Protein AF-A0A2G1QJW7-F1 (afdb_monomer)

Radius of gyration: 20.05 Å; Cα contacts (8 Å, |Δi|>4): 21; chains: 1; bounding box: 37×40×51 Å

InterPro domains:
  IPR001624 Flagellar hook-basal body complex protein FliE [MF_00724] (6-103)
  IPR001624 Flagellar hook-basal body complex protein FliE [PF02049] (23-103)
  IPR001624 Flagellar hook-basal body complex protein FliE [PTHR34653] (17-103)

Nearest PDB structures (foldseek):
  4tko-assembly1_B  TM=8.009E-01  e=2.093E+00  Aquifex aeolicus VF5
  3uul-assembly1_A  TM=5.518E-01  e=6.414E+00  Rattus norvegicus
  5c22-assembly4_D  TM=5.185E-01  e=9.762E+00  Escherichia coli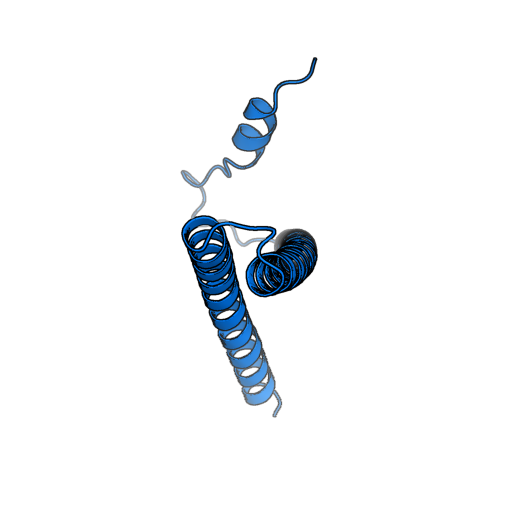

pLDDT: mean 75.82, std 14.87, range [43.09, 93.94]

Secondary structure (DSSP, 8-state):
---TTHHHHTT----SS-TT----HHHHHHHHHHHHHHHHHHHHHHHHHHHHHHHHHHHHHTTSS-HHHHHHHHHHHHHHHHHHHHHHHHHHHHHHHHHHH--

Sequence (103 aa):
MADPVSAISALALPVTGEIGKTLSSADAEKAAATFGAALKSAGENFAGTMAEGDRMALRGIIGNAGPREVVDAVMTAEQTLQAAVAIRDKIVSAYLEISRMSI

Structure (mmCIF, N/CA/C/O backbone):
data_AF-A0A2G1QJW7-F1
#
_entry.id   AF-A0A2G1QJW7-F1
#
loop_
_atom_site.group_PDB
_atom_site.id
_atom_site.type_symbol
_atom_site.label_atom_id
_atom_site.label_alt_id
_atom_site.label_comp_id
_atom_site.label_asym_id
_atom_site.label_entity_id
_atom_site.label_seq_id
_atom_site.pdbx_PDB_ins_code
_atom_site.Cartn_x
_atom_site.Cartn_y
_atom_site.Cartn_z
_atom_site.occupancy
_atom_site.B_iso_or_equiv
_atom_site.auth_seq_id
_atom_site.auth_comp_id
_atom_site.auth_asym_id
_atom_site.auth_atom_id
_atom_site.pdbx_PDB_model_num
ATOM 1 N N . MET A 1 1 ? -3.851 31.055 -11.904 1.00 48.59 1 MET A N 1
ATOM 2 C CA . MET A 1 1 ? -2.840 30.024 -11.600 1.00 48.59 1 MET A CA 1
ATOM 3 C C . MET A 1 1 ? -2.831 29.902 -10.084 1.00 48.59 1 MET A C 1
ATOM 5 O O . MET A 1 1 ? -2.482 30.882 -9.450 1.00 48.59 1 MET A O 1
ATOM 9 N N . ALA A 1 2 ? -3.406 28.845 -9.508 1.00 49.62 2 ALA A N 1
ATOM 10 C CA . ALA A 1 2 ? -3.509 28.682 -8.054 1.00 49.62 2 ALA A CA 1
ATOM 11 C C . ALA A 1 2 ? -2.382 27.754 -7.590 1.00 49.62 2 ALA A C 1
ATOM 13 O O . ALA A 1 2 ? -2.264 26.639 -8.098 1.00 49.62 2 ALA A O 1
ATOM 14 N N . ASP A 1 3 ? -1.534 28.247 -6.692 1.00 53.88 3 ASP A N 1
ATOM 15 C CA . ASP A 1 3 ? -0.297 27.589 -6.285 1.00 53.88 3 ASP A CA 1
ATOM 16 C C . ASP A 1 3 ? -0.540 26.412 -5.313 1.00 53.88 3 ASP A C 1
ATOM 18 O O . ASP A 1 3 ? -1.283 26.556 -4.337 1.00 53.88 3 ASP A O 1
ATOM 22 N N . PRO A 1 4 ? 0.129 25.257 -5.503 1.00 55.72 4 PRO A N 1
ATOM 23 C CA . PRO A 1 4 ? -0.034 24.060 -4.665 1.00 55.72 4 PRO A CA 1
ATOM 24 C C . PRO A 1 4 ? 0.530 24.201 -3.237 1.00 55.72 4 PRO A C 1
ATOM 26 O O . PRO A 1 4 ? 0.322 23.326 -2.398 1.00 55.72 4 PRO A O 1
ATOM 29 N N . VAL A 1 5 ? 1.216 25.305 -2.924 1.00 58.56 5 VAL A N 1
ATOM 30 C CA . VAL A 1 5 ? 1.837 25.546 -1.609 1.00 58.56 5 VAL A CA 1
ATOM 31 C C . VAL A 1 5 ? 0.813 26.018 -0.566 1.00 58.56 5 VAL A C 1
ATOM 33 O O . VAL A 1 5 ? 0.942 25.703 0.617 1.00 58.56 5 VAL A O 1
ATOM 36 N N . SER A 1 6 ? -0.270 26.685 -0.982 1.00 55.62 6 SER A N 1
ATOM 37 C CA . SER A 1 6 ? -1.336 27.115 -0.061 1.00 55.62 6 SER A CA 1
ATOM 38 C C . SER A 1 6 ? -2.158 25.947 0.503 1.00 55.62 6 SER A C 1
ATOM 40 O O . SER A 1 6 ? -2.713 26.070 1.593 1.00 55.62 6 SER A O 1
ATOM 42 N N . ALA A 1 7 ? -2.191 24.799 -0.185 1.00 52.03 7 ALA A N 1
ATOM 43 C CA . ALA A 1 7 ? -2.884 23.597 0.283 1.00 52.03 7 ALA A CA 1
ATOM 44 C C . ALA A 1 7 ? -2.162 22.912 1.459 1.00 52.03 7 ALA A C 1
ATOM 46 O O . ALA A 1 7 ? -2.807 22.306 2.311 1.00 52.03 7 ALA A O 1
ATOM 47 N N . ILE A 1 8 ? -0.836 23.057 1.548 1.00 58.22 8 ILE A N 1
ATOM 48 C CA . ILE A 1 8 ? -0.027 22.473 2.629 1.00 58.22 8 ILE A CA 1
ATOM 49 C C . ILE A 1 8 ? -0.168 23.296 3.918 1.00 58.22 8 ILE A C 1
ATOM 51 O O . ILE A 1 8 ? -0.210 22.731 5.008 1.00 58.22 8 ILE A O 1
ATOM 55 N N . SER A 1 9 ? -0.358 24.616 3.806 1.00 51.25 9 SER A N 1
ATOM 56 C CA . SER A 1 9 ? -0.639 25.484 4.962 1.00 51.25 9 SER A CA 1
ATOM 57 C C . SER A 1 9 ? -1.978 25.166 5.641 1.00 51.25 9 SER A C 1
ATOM 59 O O . SER A 1 9 ? -2.121 25.371 6.842 1.00 51.25 9 SER A O 1
ATOM 61 N N . ALA A 1 10 ? -2.950 24.610 4.907 1.00 54.47 10 ALA A N 1
ATOM 62 C CA . ALA A 1 10 ? -4.220 24.156 5.479 1.00 54.47 10 ALA A CA 1
ATOM 63 C C . ALA A 1 10 ? -4.093 22.845 6.284 1.00 54.47 10 ALA A C 1
ATOM 65 O O . ALA A 1 10 ? -5.004 22.499 7.034 1.00 54.47 10 ALA A O 1
ATOM 66 N N . LEU A 1 11 ? -2.966 22.133 6.153 1.00 54.19 11 LEU A N 1
ATOM 67 C CA . LEU A 1 11 ? -2.654 20.922 6.917 1.00 54.19 11 LEU A CA 1
ATOM 68 C C . LEU A 1 11 ? -1.877 21.215 8.213 1.00 54.19 11 LEU A C 1
ATOM 70 O O . LEU A 1 11 ? -1.652 20.306 9.013 1.00 54.19 11 LEU A O 1
ATOM 74 N N . ALA A 1 12 ? -1.495 22.474 8.452 1.00 48.56 12 ALA A N 1
ATOM 75 C CA . ALA A 1 12 ? -0.965 22.921 9.733 1.00 48.56 12 ALA A CA 1
ATOM 76 C C . ALA A 1 12 ? -2.115 23.040 10.745 1.00 48.56 12 ALA A C 1
ATOM 78 O O . ALA A 1 12 ? -2.631 24.120 11.033 1.00 48.56 12 ALA A O 1
ATOM 79 N N . LEU A 1 13 ? -2.539 21.895 11.279 1.00 53.31 13 LEU A N 1
ATOM 80 C CA . LEU A 1 13 ? -3.299 21.836 12.522 1.00 53.31 13 LEU A CA 1
ATOM 81 C C . LEU A 1 13 ? -2.549 22.660 13.591 1.00 53.31 13 LEU A C 1
ATOM 83 O O . LEU A 1 13 ? -1.338 22.473 13.746 1.00 53.31 13 LEU A O 1
ATOM 87 N N . PRO A 1 14 ? -3.222 23.544 14.349 1.00 50.62 14 PRO A N 1
ATOM 88 C CA . PRO A 1 14 ? -2.614 24.231 15.481 1.00 50.62 14 PRO A CA 1
ATOM 89 C C . PRO A 1 14 ? -2.357 23.214 16.603 1.00 50.62 14 PRO A C 1
ATOM 91 O O . PRO A 1 14 ? -3.157 23.055 17.518 1.00 50.62 14 PRO A O 1
ATOM 94 N N . VAL A 1 15 ? -1.235 22.495 16.527 1.00 54.88 15 VAL A N 1
ATOM 95 C CA . VAL A 1 15 ? -0.810 21.518 17.548 1.00 54.88 15 VAL A CA 1
ATOM 96 C C . VAL A 1 15 ? -0.006 22.162 18.686 1.00 54.88 15 VAL A C 1
ATOM 98 O O . VAL A 1 15 ? 0.630 21.479 19.481 1.00 54.88 15 VAL A O 1
ATOM 101 N N . THR A 1 16 ? -0.072 23.486 18.816 1.00 51.34 16 THR A N 1
ATOM 102 C CA . THR A 1 16 ? 0.515 24.216 19.942 1.00 51.34 16 THR A CA 1
ATOM 103 C C . THR A 1 16 ? -0.594 24.990 20.646 1.00 51.34 16 THR A C 1
ATOM 105 O O . THR A 1 16 ? -0.787 26.174 20.383 1.00 51.34 16 THR A O 1
ATOM 108 N N . GLY A 1 17 ? -1.366 24.320 21.512 1.00 43.97 17 GLY A N 1
ATOM 109 C CA . GLY A 1 17 ? -2.264 25.047 22.418 1.00 43.97 17 GLY A CA 1
ATOM 110 C C . GLY A 1 17 ? -3.298 24.263 23.228 1.00 43.97 17 GLY A C 1
ATOM 111 O O . GLY A 1 17 ? -3.563 24.664 24.353 1.00 43.97 17 GLY A O 1
ATOM 112 N N . GLU A 1 18 ? -3.878 23.164 22.737 1.00 43.09 18 GLU A N 1
ATOM 113 C CA . GLU A 1 18 ? -5.109 22.612 23.352 1.00 43.09 18 GLU A CA 1
ATOM 114 C C . GLU A 1 18 ? -5.031 21.112 23.689 1.00 43.09 18 GLU A C 1
ATOM 116 O O . GLU A 1 18 ? -5.894 20.323 23.318 1.00 43.09 18 GLU A O 1
ATOM 121 N N . ILE A 1 19 ? -4.031 20.701 24.472 1.00 46.47 19 ILE A N 1
ATOM 122 C CA . ILE A 1 19 ? -3.934 19.338 25.051 1.00 46.47 19 ILE A CA 1
ATOM 123 C C . ILE A 1 19 ? -5.018 19.018 26.112 1.00 46.47 19 ILE A C 1
ATOM 125 O O . ILE A 1 19 ? -4.922 18.012 26.808 1.00 46.47 19 ILE A O 1
ATOM 129 N N . GLY A 1 20 ? -6.065 19.841 26.239 1.00 48.41 20 GLY A N 1
ATOM 130 C CA . GLY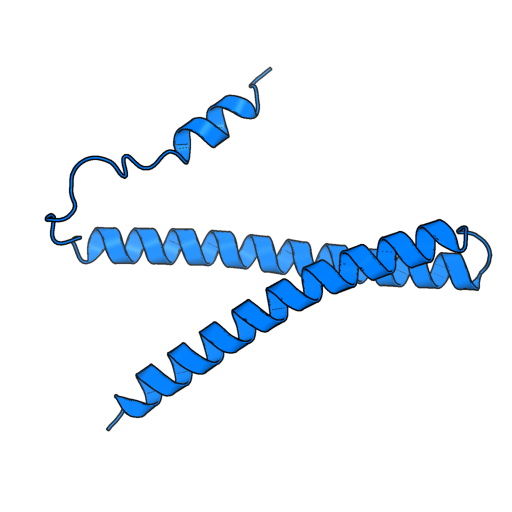 A 1 20 ? -7.119 19.692 27.252 1.00 48.41 20 GLY A CA 1
ATOM 131 C C . GLY A 1 20 ? -8.558 19.770 26.740 1.00 48.41 20 GLY A C 1
ATOM 132 O O . GLY A 1 20 ? -9.478 19.705 27.552 1.00 48.41 20 GLY A O 1
ATOM 133 N N . LYS A 1 21 ? -8.796 19.908 25.429 1.00 44.41 21 LYS A N 1
ATOM 134 C CA . LYS A 1 21 ? -10.164 19.973 24.905 1.00 44.41 21 LYS A CA 1
ATOM 135 C C . LYS A 1 21 ? -10.655 18.571 24.577 1.00 44.41 21 LYS A C 1
ATOM 137 O O . LYS A 1 21 ? -10.130 17.916 23.680 1.00 44.41 21 LYS A O 1
ATOM 142 N N . THR A 1 22 ? -11.659 18.107 25.316 1.00 55.00 22 THR A N 1
ATOM 143 C CA . THR A 1 22 ? -12.423 16.914 24.957 1.00 55.00 22 THR A CA 1
ATOM 144 C C . THR A 1 22 ? -12.965 17.108 23.543 1.00 55.00 22 THR A C 1
ATOM 146 O O . THR A 1 22 ? -13.839 17.940 23.302 1.00 55.00 22 THR A O 1
ATOM 149 N N . LEU A 1 23 ? -12.380 16.385 22.586 1.00 58.72 23 LEU A N 1
ATOM 150 C CA . LEU A 1 23 ? -12.871 16.338 21.215 1.00 58.72 23 LEU A CA 1
ATOM 151 C C . LEU A 1 23 ? -14.321 15.857 21.273 1.00 58.72 23 LEU A C 1
ATOM 153 O O . LEU A 1 23 ? -14.612 14.812 21.859 1.00 58.72 23 LEU A O 1
ATOM 157 N N . SER A 1 24 ? -15.235 16.646 20.712 1.00 72.81 24 SER A N 1
ATOM 158 C CA . SER A 1 24 ? -16.627 16.232 20.591 1.00 72.81 24 SER A CA 1
ATOM 159 C C . SER A 1 24 ? -16.694 14.983 19.713 1.00 72.81 24 SER A C 1
ATOM 161 O O . SER A 1 24 ? -15.899 14.828 18.783 1.00 72.81 24 SER A O 1
ATOM 163 N N . SER A 1 25 ? -17.670 14.105 19.947 1.00 69.12 25 SER A N 1
ATOM 164 C CA . SER A 1 25 ? -17.923 12.948 19.077 1.00 69.12 25 SER A CA 1
ATOM 165 C C . SER A 1 25 ? -18.078 13.355 17.601 1.00 69.12 25 SER A C 1
ATOM 167 O O . SER A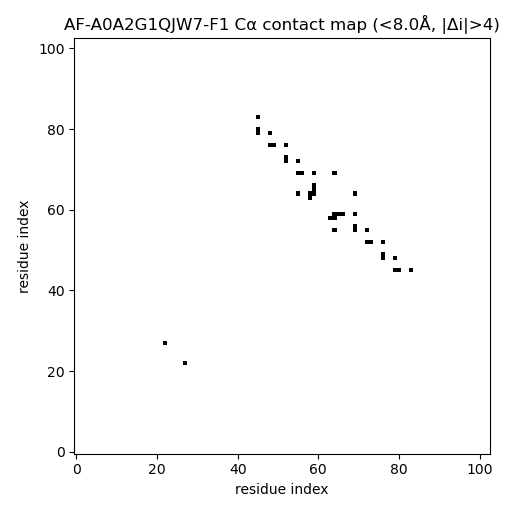 1 25 ? -17.696 12.600 16.713 1.00 69.12 25 SER A O 1
ATOM 169 N N . ALA A 1 26 ? -18.534 14.585 17.336 1.00 70.75 26 ALA A N 1
ATOM 170 C CA . ALA A 1 26 ? -18.613 15.160 15.994 1.00 70.75 26 ALA A CA 1
ATOM 171 C C . ALA A 1 26 ? -17.236 15.454 15.355 1.00 70.75 26 ALA A C 1
ATOM 173 O O . ALA A 1 26 ? -17.064 15.272 14.150 1.00 70.75 26 ALA A O 1
ATOM 174 N N . ASP A 1 27 ? -16.240 15.875 16.141 1.00 74.50 27 ASP A N 1
ATOM 175 C CA . ASP A 1 27 ? -14.871 16.103 15.655 1.00 74.50 27 ASP A CA 1
ATOM 176 C C . ASP A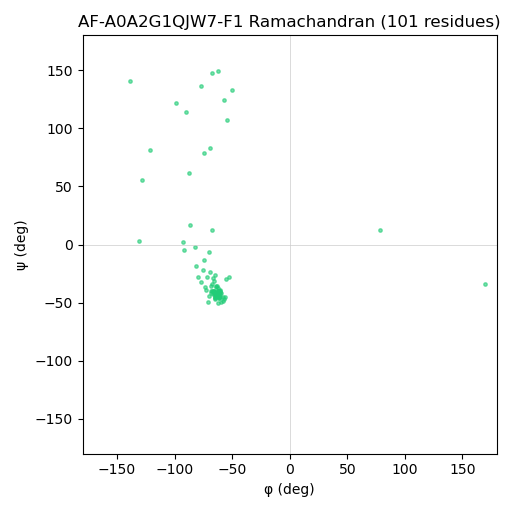 1 27 ? -14.150 14.777 15.390 1.00 74.50 27 ASP A C 1
ATOM 178 O O . ASP A 1 27 ? -13.425 14.651 14.401 1.00 74.50 27 ASP A O 1
ATOM 182 N N . ALA A 1 28 ? -14.401 13.766 16.229 1.00 73.62 28 ALA A N 1
ATOM 183 C CA . ALA A 1 28 ? -13.900 12.410 16.022 1.00 73.62 28 ALA A CA 1
ATOM 184 C C . ALA A 1 28 ? -14.475 11.780 14.741 1.00 73.62 28 ALA A C 1
ATOM 186 O O . ALA A 1 28 ? -13.732 11.189 13.958 1.00 73.62 28 ALA A O 1
ATOM 187 N N . GLU A 1 29 ? -15.769 11.966 14.475 1.00 74.94 29 GLU A N 1
ATOM 188 C CA . GLU A 1 29 ? -16.416 11.466 13.258 1.00 74.94 29 GLU A CA 1
ATOM 189 C C . GLU A 1 29 ? -15.911 12.178 11.994 1.00 74.94 29 GLU A C 1
ATOM 191 O O . GLU A 1 29 ? -15.617 11.538 10.981 1.00 74.9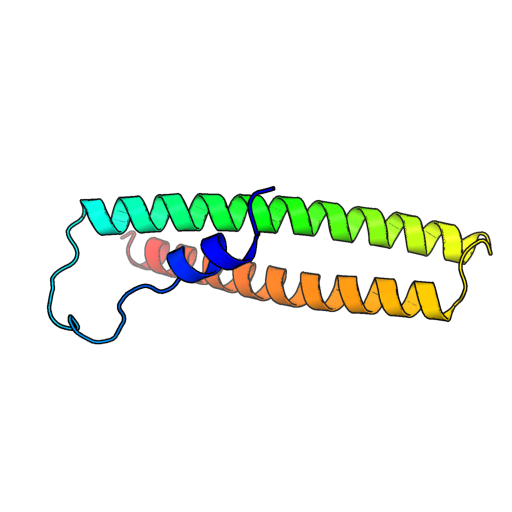4 29 GLU A O 1
ATOM 196 N N . LYS A 1 30 ? -15.693 13.497 12.060 1.00 78.81 30 LYS A N 1
ATOM 197 C CA . LYS A 1 30 ? -15.090 14.262 10.958 1.00 78.81 30 LYS A CA 1
ATOM 198 C C . LYS A 1 30 ? -13.636 13.853 10.694 1.00 78.81 30 LYS A C 1
ATOM 200 O O . LYS A 1 30 ? -13.223 13.758 9.532 1.00 78.81 30 LYS A O 1
ATOM 205 N N . ALA A 1 31 ? -12.860 13.597 11.746 1.00 78.19 31 ALA A N 1
ATOM 206 C CA . ALA A 1 31 ? -11.497 13.087 11.629 1.00 78.19 31 ALA A CA 1
ATOM 207 C C . ALA A 1 31 ? -11.479 11.676 11.017 1.00 78.19 31 ALA A C 1
ATOM 209 O O . ALA A 1 31 ? -10.686 11.422 10.111 1.00 78.19 31 ALA A O 1
ATOM 210 N N . ALA A 1 32 ? -12.396 10.796 11.429 1.00 81.06 32 ALA A N 1
ATOM 211 C CA . ALA A 1 32 ? -12.548 9.457 10.864 1.00 81.06 32 ALA A CA 1
ATOM 212 C C . ALA A 1 32 ? -12.944 9.494 9.378 1.00 81.06 32 ALA A C 1
ATOM 214 O O . ALA A 1 32 ? -12.353 8.781 8.567 1.00 81.06 32 ALA A O 1
ATOM 215 N N . ALA A 1 33 ? -13.876 10.370 8.991 1.00 82.75 33 ALA A N 1
ATOM 216 C CA . ALA A 1 33 ? -14.268 10.556 7.594 1.00 82.75 33 ALA A CA 1
ATOM 217 C C . ALA A 1 33 ? -13.103 11.069 6.728 1.00 82.75 33 ALA A C 1
ATOM 219 O O . ALA A 1 33 ? -12.869 10.571 5.625 1.00 82.75 33 ALA A O 1
ATOM 220 N N . THR A 1 34 ? -12.331 12.027 7.249 1.00 88.69 34 THR A N 1
ATOM 221 C CA . THR A 1 34 ? -11.150 12.574 6.560 1.00 88.69 34 THR A CA 1
ATOM 222 C C . THR A 1 34 ? -10.048 11.521 6.424 1.00 88.69 34 THR A C 1
ATOM 224 O O . THR A 1 34 ? -9.463 11.374 5.351 1.00 88.69 34 THR A O 1
ATOM 227 N N . PHE A 1 35 ? -9.802 10.738 7.478 1.00 85.31 35 PHE A N 1
ATOM 228 C CA . PHE A 1 35 ? -8.867 9.616 7.442 1.00 85.31 35 PHE A CA 1
ATOM 229 C C . PHE A 1 35 ? -9.301 8.545 6.432 1.00 85.31 35 PHE A C 1
ATOM 231 O O . PHE A 1 35 ? -8.483 8.091 5.638 1.00 85.31 35 PHE A O 1
ATOM 238 N N . GLY A 1 36 ? -10.589 8.188 6.399 1.00 88.88 36 GLY A N 1
ATOM 239 C CA . GLY A 1 36 ? -11.137 7.242 5.425 1.00 88.88 36 GLY A CA 1
ATOM 240 C C . GLY A 1 36 ? -10.966 7.713 3.978 1.00 88.88 36 GLY A C 1
ATOM 241 O O . GLY A 1 36 ? -10.582 6.925 3.114 1.00 88.88 36 GLY A O 1
ATOM 242 N N . ALA A 1 37 ? -11.173 9.006 3.711 1.00 88.62 37 ALA A N 1
ATOM 243 C CA . ALA A 1 37 ? -10.926 9.595 2.396 1.00 88.62 37 ALA A CA 1
ATOM 244 C C . ALA A 1 37 ? -9.437 9.553 2.005 1.00 88.62 37 ALA A C 1
ATOM 246 O O . ALA A 1 37 ? -9.106 9.173 0.880 1.00 88.62 37 ALA A O 1
ATOM 247 N N . ALA A 1 38 ? -8.535 9.880 2.937 1.00 86.88 38 ALA A N 1
ATOM 248 C CA . ALA A 1 38 ? -7.092 9.793 2.713 1.00 86.88 38 ALA A CA 1
ATOM 249 C C . ALA A 1 38 ? -6.635 8.345 2.465 1.00 86.88 38 ALA A C 1
ATOM 251 O O . ALA A 1 38 ? -5.850 8.092 1.552 1.00 86.88 38 ALA A O 1
ATOM 252 N N . LEU A 1 39 ? -7.171 7.382 3.223 1.00 87.50 39 LEU A N 1
ATOM 253 C CA . LEU A 1 39 ? -6.876 5.960 3.059 1.00 87.50 39 LEU A CA 1
ATOM 254 C C . LEU A 1 39 ? -7.378 5.423 1.714 1.00 87.50 39 LEU A C 1
ATOM 256 O O . LEU A 1 39 ? -6.672 4.661 1.058 1.00 87.50 39 LEU A O 1
ATOM 260 N N . LYS A 1 40 ? -8.565 5.854 1.269 1.00 89.44 40 LYS A N 1
ATOM 261 C CA . LYS A 1 40 ? -9.086 5.521 -0.062 1.00 89.44 40 LYS A CA 1
ATOM 262 C C . LYS A 1 40 ? -8.146 6.017 -1.161 1.00 89.44 40 LYS A C 1
ATOM 264 O O . LYS A 1 40 ? -7.769 5.233 -2.027 1.00 89.44 40 LYS A O 1
ATOM 269 N N . SER A 1 41 ? -7.728 7.281 -1.092 1.00 88.75 41 SER A N 1
ATOM 270 C CA . SER A 1 41 ? -6.786 7.847 -2.064 1.00 88.75 41 SER A CA 1
ATOM 271 C C . SER A 1 41 ? -5.441 7.111 -2.051 1.00 88.75 41 SER A C 1
ATOM 273 O O . SER A 1 41 ? -4.900 6.789 -3.106 1.00 88.75 41 SER A O 1
ATOM 275 N N . ALA A 1 42 ? -4.922 6.767 -0.868 1.00 86.25 42 ALA A N 1
ATOM 276 C CA . ALA A 1 42 ? -3.703 5.973 -0.741 1.00 86.25 42 ALA A CA 1
ATOM 277 C C . ALA A 1 42 ? -3.846 4.572 -1.367 1.00 86.25 42 ALA A C 1
ATOM 279 O O . ALA A 1 42 ? -2.923 4.107 -2.033 1.00 86.25 42 ALA A O 1
ATOM 280 N N . GLY A 1 43 ? -5.001 3.919 -1.202 1.00 88.81 43 GLY A N 1
ATOM 281 C CA . GLY A 1 43 ? -5.298 2.629 -1.828 1.00 88.81 43 GLY A CA 1
ATOM 282 C C . GLY A 1 43 ? -5.380 2.700 -3.357 1.00 88.81 43 GLY A C 1
ATOM 283 O O . GLY A 1 43 ? -4.837 1.835 -4.042 1.00 88.81 43 GLY A O 1
ATOM 284 N N . GLU A 1 44 ? -5.999 3.750 -3.901 1.00 91.12 44 GLU A N 1
ATOM 285 C CA . GLU A 1 44 ? -6.037 4.010 -5.349 1.00 91.12 44 GLU A CA 1
ATOM 286 C C . GLU A 1 44 ? -4.624 4.231 -5.913 1.00 91.12 44 GLU A C 1
ATOM 288 O O . GLU A 1 44 ? -4.263 3.647 -6.937 1.00 91.12 44 GLU A O 1
ATOM 293 N N . ASN A 1 45 ? -3.788 4.994 -5.202 1.00 87.94 45 ASN A N 1
ATOM 294 C CA . ASN A 1 45 ? -2.392 5.217 -5.577 1.00 87.94 45 ASN A CA 1
ATOM 295 C C . ASN A 1 45 ? -1.567 3.923 -5.524 1.00 87.94 45 ASN A C 1
ATOM 297 O O . ASN A 1 45 ? -0.792 3.662 -6.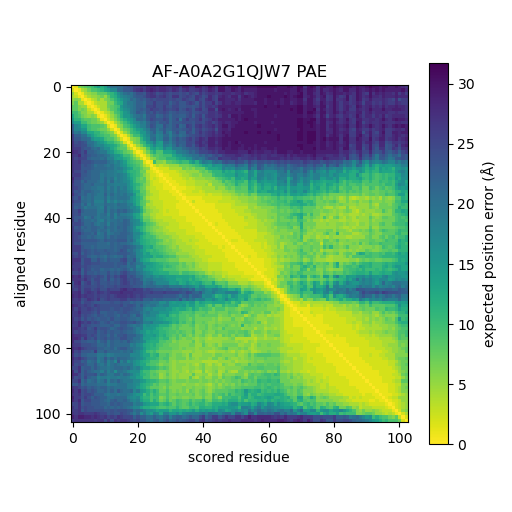438 1.00 87.94 45 ASN A O 1
ATOM 301 N N . PHE A 1 46 ? -1.760 3.089 -4.496 1.00 86.44 46 PHE A N 1
ATOM 302 C CA . PHE A 1 46 ? -1.104 1.782 -4.390 1.00 86.44 46 PHE A CA 1
ATOM 303 C C . PHE A 1 46 ? -1.418 0.895 -5.603 1.00 86.44 46 PHE A C 1
ATOM 305 O O . PHE A 1 46 ? -0.502 0.359 -6.227 1.00 86.44 46 PHE A O 1
ATOM 312 N N . ALA A 1 47 ? -2.699 0.786 -5.975 1.00 89.56 47 ALA A N 1
ATOM 313 C CA . ALA A 1 47 ? -3.119 0.010 -7.139 1.00 89.56 47 ALA A CA 1
ATOM 314 C C . ALA A 1 47 ? -2.503 0.549 -8.443 1.00 89.56 47 ALA A C 1
ATOM 316 O O . ALA A 1 47 ? -2.064 -0.233 -9.288 1.00 89.56 47 ALA A O 1
ATOM 317 N N . GLY A 1 48 ? -2.421 1.876 -8.586 1.00 89.25 48 GLY A N 1
ATOM 318 C CA . GLY A 1 48 ? -1.757 2.528 -9.714 1.00 89.25 48 GLY A CA 1
ATOM 319 C C . GLY A 1 48 ? -0.261 2.210 -9.795 1.00 89.25 48 GLY A C 1
ATOM 320 O O . GLY A 1 48 ? 0.212 1.775 -10.844 1.00 89.25 48 GLY A O 1
ATOM 321 N N . THR A 1 49 ? 0.475 2.368 -8.691 1.00 85.38 49 THR A N 1
ATOM 322 C CA . THR A 1 49 ? 1.922 2.091 -8.626 1.00 85.38 49 THR A CA 1
ATOM 323 C C . THR A 1 49 ? 2.233 0.624 -8.911 1.00 85.38 49 THR A C 1
ATOM 325 O O . THR A 1 49 ? 3.186 0.330 -9.628 1.00 85.38 49 THR A O 1
ATOM 328 N N . MET A 1 50 ? 1.418 -0.302 -8.400 1.00 84.88 50 MET A N 1
ATOM 329 C CA . MET A 1 50 ? 1.592 -1.734 -8.654 1.00 84.88 50 MET A CA 1
ATOM 330 C C . MET A 1 50 ? 1.376 -2.072 -10.134 1.00 84.88 50 MET A C 1
ATOM 332 O O . MET A 1 50 ? 2.214 -2.732 -10.744 1.00 84.88 50 MET A O 1
ATOM 336 N N . ALA A 1 51 ? 0.302 -1.550 -10.736 1.00 88.00 51 ALA A N 1
ATOM 337 C CA . ALA A 1 51 ? 0.022 -1.750 -12.155 1.00 88.00 51 ALA A CA 1
ATOM 338 C C . ALA A 1 51 ? 1.114 -1.152 -13.061 1.00 88.00 51 ALA A C 1
ATOM 340 O O . ALA A 1 51 ? 1.451 -1.741 -14.089 1.00 88.00 51 ALA A O 1
ATOM 341 N N . GLU A 1 52 ? 1.681 0.003 -12.702 1.00 86.81 52 GLU A N 1
ATOM 342 C CA . GLU A 1 52 ? 2.806 0.586 -13.441 1.00 86.81 52 GLU A CA 1
ATOM 343 C C . GLU A 1 52 ? 4.084 -0.248 -13.278 1.00 86.81 52 GLU A C 1
ATOM 345 O O . GLU A 1 52 ? 4.783 -0.495 -14.262 1.00 86.81 52 GLU A O 1
ATOM 350 N N . GLY A 1 53 ? 4.349 -0.761 -12.072 1.00 80.06 53 GLY A N 1
ATOM 351 C CA . GLY 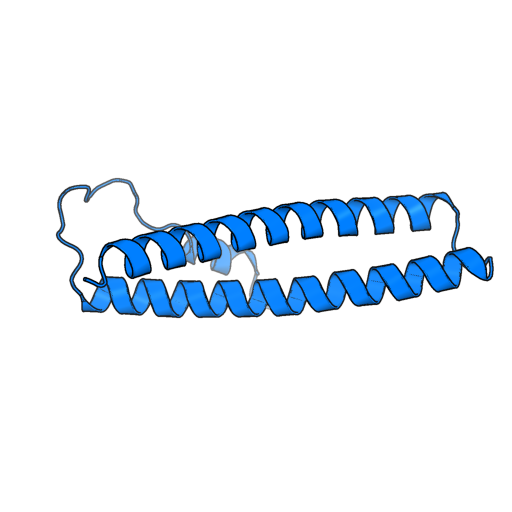A 1 53 ? 5.445 -1.693 -11.806 1.00 80.06 53 GLY A CA 1
ATOM 352 C C . GLY A 1 53 ? 5.369 -2.951 -12.676 1.00 80.06 53 GLY A C 1
ATOM 353 O O . GLY A 1 53 ? 6.350 -3.300 -13.333 1.00 80.06 53 GLY A O 1
ATOM 354 N N . ASP A 1 54 ? 4.190 -3.572 -12.778 1.00 83.62 54 ASP A N 1
ATOM 355 C CA . ASP A 1 54 ? 3.963 -4.746 -13.633 1.00 83.62 54 ASP A CA 1
ATOM 356 C C . ASP A 1 54 ? 4.192 -4.430 -15.118 1.00 83.62 54 ASP A C 1
ATOM 358 O O . ASP A 1 54 ? 4.842 -5.189 -15.844 1.00 83.62 54 ASP A O 1
ATOM 362 N N . ARG A 1 55 ? 3.706 -3.273 -15.588 1.00 85.75 55 ARG A N 1
ATOM 363 C CA . ARG A 1 55 ? 3.956 -2.810 -16.963 1.00 85.75 55 ARG A CA 1
ATOM 364 C C . ARG A 1 55 ? 5.441 -2.602 -17.212 1.00 85.75 55 ARG A C 1
ATOM 366 O O . ARG A 1 55 ? 5.922 -2.940 -18.295 1.00 85.75 55 ARG A O 1
ATOM 373 N N . MET A 1 56 ? 6.167 -2.059 -16.240 1.00 80.94 56 MET A N 1
ATOM 374 C CA . MET A 1 56 ? 7.594 -1.803 -16.382 1.00 80.94 56 MET A CA 1
ATOM 375 C C . MET A 1 56 ? 8.431 -3.072 -16.338 1.00 80.94 56 MET A C 1
ATOM 377 O O . MET A 1 56 ? 9.315 -3.231 -17.182 1.00 80.94 56 MET A O 1
ATOM 381 N N . ALA A 1 57 ? 8.082 -4.021 -15.473 1.00 75.56 57 ALA A N 1
ATOM 382 C CA . ALA A 1 57 ? 8.659 -5.358 -15.476 1.00 75.56 57 ALA A CA 1
ATOM 383 C C . ALA A 1 57 ? 8.451 -6.055 -16.833 1.00 75.56 57 ALA A C 1
ATOM 385 O O . ALA A 1 57 ? 9.403 -6.581 -17.411 1.00 75.56 57 ALA A O 1
ATOM 386 N N . LEU A 1 58 ? 7.241 -5.977 -17.405 1.00 82.25 58 LEU A N 1
ATOM 387 C CA . LEU A 1 58 ? 6.955 -6.509 -18.742 1.00 82.25 58 LEU A CA 1
ATOM 388 C C . LEU A 1 58 ? 7.803 -5.839 -19.832 1.00 82.25 58 LEU A C 1
ATOM 390 O O . LEU A 1 58 ? 8.370 -6.533 -20.676 1.00 82.25 58 LEU A O 1
ATOM 394 N N . ARG A 1 59 ? 7.943 -4.505 -19.820 1.00 77.75 59 ARG A N 1
ATOM 395 C CA . ARG A 1 59 ? 8.811 -3.803 -20.788 1.00 77.75 59 ARG A CA 1
ATOM 396 C C . ARG A 1 59 ? 10.284 -4.183 -20.619 1.00 77.75 59 ARG A C 1
ATOM 398 O O . ARG A 1 59 ? 10.972 -4.322 -21.629 1.00 77.75 59 ARG A O 1
ATOM 405 N N . GLY A 1 60 ? 10.743 -4.401 -19.388 1.00 74.88 60 GLY A N 1
ATOM 406 C CA . GLY A 1 60 ? 12.089 -4.888 -19.084 1.00 74.88 60 GLY A CA 1
ATOM 407 C C . GLY A 1 60 ? 12.367 -6.270 -19.673 1.00 74.88 60 GLY A C 1
ATOM 408 O O . GLY A 1 60 ? 13.391 -6.467 -20.320 1.00 74.88 60 GLY A O 1
ATOM 409 N N . ILE A 1 61 ? 11.420 -7.206 -19.538 1.00 72.94 61 ILE A N 1
ATOM 410 C CA . ILE A 1 61 ? 11.532 -8.566 -20.097 1.00 72.94 61 ILE A CA 1
ATOM 411 C C . ILE A 1 61 ? 11.596 -8.546 -21.635 1.00 72.94 61 ILE A C 1
ATOM 413 O O . ILE A 1 61 ? 12.321 -9.339 -22.230 1.00 72.94 61 ILE A O 1
ATOM 417 N N . ILE A 1 62 ? 10.877 -7.627 -22.290 1.00 78.88 62 ILE A N 1
ATOM 418 C CA . ILE A 1 62 ? 10.851 -7.490 -23.761 1.00 78.88 62 ILE A CA 1
ATOM 419 C C . ILE A 1 62 ? 12.067 -6.679 -24.280 1.00 78.88 62 ILE A C 1
ATOM 421 O O . ILE A 1 62 ? 12.236 -6.507 -25.484 1.00 78.88 62 ILE A O 1
ATOM 425 N N . GLY A 1 63 ? 12.939 -6.184 -23.391 1.00 69.50 63 GLY A N 1
ATOM 426 C CA . GLY A 1 63 ? 14.124 -5.394 -23.749 1.00 69.50 63 GLY A CA 1
ATOM 427 C C . GLY A 1 63 ? 13.836 -3.926 -24.091 1.00 69.50 63 GLY A C 1
ATOM 428 O O . GLY A 1 63 ? 14.709 -3.236 -24.606 1.00 69.50 63 GLY A O 1
ATOM 429 N N . ASN A 1 64 ? 12.625 -3.440 -23.797 1.00 65.94 64 ASN A N 1
ATOM 430 C CA . ASN A 1 64 ? 12.185 -2.058 -24.029 1.00 65.94 64 ASN A CA 1
ATOM 431 C C . ASN A 1 64 ? 12.399 -1.128 -22.815 1.00 65.94 64 ASN A C 1
ATOM 433 O O . ASN A 1 64 ? 12.007 0.034 -22.873 1.00 65.94 64 ASN A O 1
ATOM 437 N N . ALA A 1 65 ? 12.975 -1.625 -21.716 1.00 67.44 65 ALA A N 1
ATOM 438 C CA . ALA A 1 65 ? 13.358 -0.833 -20.546 1.00 67.44 65 ALA A CA 1
ATOM 439 C C . ALA A 1 65 ? 14.728 -1.291 -20.028 1.00 67.44 65 ALA A C 1
ATOM 441 O O . ALA A 1 65 ? 15.024 -2.490 -20.020 1.00 67.44 65 ALA A O 1
ATOM 442 N N . GLY A 1 66 ? 15.572 -0.348 -19.610 1.00 81.69 66 GLY A N 1
ATOM 443 C CA . GLY A 1 66 ? 16.900 -0.643 -19.092 1.00 81.69 66 GLY A CA 1
ATOM 444 C C . GLY A 1 66 ? 16.838 -1.393 -17.752 1.00 81.69 66 GLY A C 1
ATOM 445 O O . GLY A 1 66 ? 15.964 -1.113 -16.932 1.00 81.69 66 GLY A O 1
ATOM 446 N N . PRO A 1 67 ? 17.794 -2.295 -17.449 1.00 74.31 67 PRO A N 1
ATOM 447 C CA . PRO A 1 67 ? 17.821 -3.039 -16.184 1.00 74.31 67 PRO A CA 1
ATOM 448 C C . PRO A 1 67 ? 17.795 -2.149 -14.933 1.00 74.31 67 PRO A C 1
ATOM 450 O O . PRO A 1 67 ? 17.278 -2.555 -13.900 1.00 74.31 67 PRO A O 1
ATOM 453 N N . ARG A 1 68 ? 18.337 -0.926 -15.026 1.00 78.50 68 ARG A N 1
ATOM 454 C CA . ARG A 1 68 ? 18.308 0.069 -13.942 1.00 78.50 68 ARG A CA 1
ATOM 455 C C . ARG A 1 68 ? 16.902 0.617 -13.701 1.00 78.50 68 ARG A C 1
ATOM 457 O O . ARG A 1 68 ? 16.466 0.648 -12.563 1.00 78.50 68 ARG A O 1
ATOM 464 N N . GLU A 1 69 ? 16.177 0.946 -14.768 1.00 79.00 69 GLU A N 1
ATOM 465 C CA . GLU A 1 69 ? 14.804 1.465 -14.689 1.00 79.00 69 GLU A CA 1
ATOM 466 C C . GLU A 1 69 ? 13.844 0.423 -14.099 1.00 79.00 69 GLU A C 1
ATOM 468 O O . GLU A 1 69 ? 12.953 0.760 -13.324 1.00 79.00 69 GLU A O 1
ATOM 473 N N . VAL A 1 70 ? 14.058 -0.861 -14.413 1.00 76.25 70 VAL A N 1
ATOM 474 C CA . VAL A 1 70 ? 13.295 -1.964 -13.811 1.00 76.25 70 VAL A CA 1
ATOM 475 C C . VAL A 1 70 ? 13.571 -2.065 -12.310 1.00 76.25 70 VAL A C 1
ATOM 477 O O . VAL A 1 70 ? 12.633 -2.190 -11.529 1.00 76.25 70 VAL A O 1
ATOM 480 N N . VAL A 1 71 ? 14.838 -1.989 -11.890 1.00 84.38 71 VAL A N 1
ATOM 481 C CA . VAL A 1 71 ? 15.205 -2.047 -10.465 1.00 84.38 71 VAL A CA 1
ATOM 482 C C . VAL A 1 71 ? 14.651 -0.843 -9.699 1.00 84.38 71 VAL A C 1
ATOM 484 O O . VAL A 1 71 ? 14.107 -1.028 -8.614 1.00 84.38 71 VAL A O 1
ATOM 487 N N . ASP A 1 72 ? 14.709 0.361 -10.268 1.00 86.06 72 ASP A N 1
ATOM 488 C CA . ASP A 1 72 ? 14.156 1.572 -9.648 1.00 86.06 72 ASP A CA 1
ATOM 489 C C . ASP A 1 72 ? 12.628 1.475 -9.474 1.00 86.06 72 ASP A C 1
ATOM 491 O O . ASP A 1 72 ? 12.085 1.818 -8.416 1.00 86.06 72 ASP A O 1
ATOM 495 N N . ALA A 1 73 ? 11.928 0.944 -10.483 1.00 82.00 73 ALA A N 1
ATOM 496 C CA . ALA A 1 73 ? 10.491 0.689 -10.412 1.00 82.00 73 ALA A CA 1
ATOM 497 C C . ALA A 1 73 ? 10.144 -0.358 -9.338 1.00 82.00 73 ALA A C 1
ATOM 499 O O . ALA A 1 73 ? 9.205 -0.158 -8.564 1.00 82.00 73 ALA A O 1
ATOM 500 N N . VAL A 1 74 ? 10.922 -1.441 -9.239 1.00 82.00 74 VAL A N 1
ATOM 501 C CA . VAL A 1 74 ? 10.735 -2.479 -8.212 1.00 82.00 74 VAL A CA 1
ATOM 502 C C . VAL A 1 74 ? 10.980 -1.919 -6.810 1.00 82.00 74 VAL A C 1
ATOM 504 O O . VAL A 1 74 ? 10.144 -2.111 -5.933 1.00 82.00 74 VAL A O 1
ATOM 507 N N . MET A 1 75 ? 12.053 -1.153 -6.600 1.00 89.62 75 MET A N 1
ATOM 508 C CA . MET A 1 75 ? 12.353 -0.520 -5.306 1.00 89.62 75 MET A CA 1
ATOM 509 C C . MET A 1 75 ? 11.243 0.444 -4.863 1.00 89.62 75 MET A C 1
ATOM 511 O O . MET A 1 75 ? 10.853 0.471 -3.693 1.00 89.62 75 MET A O 1
ATOM 515 N N . THR A 1 76 ? 10.677 1.201 -5.806 1.00 85.06 76 THR A N 1
ATOM 516 C CA . THR A 1 76 ? 9.539 2.097 -5.544 1.00 85.06 76 THR A CA 1
ATOM 517 C C . THR A 1 76 ? 8.278 1.309 -5.164 1.00 85.06 76 THR A C 1
ATOM 519 O O . THR A 1 76 ? 7.548 1.682 -4.236 1.00 85.06 76 THR A O 1
ATOM 522 N N . ALA A 1 77 ? 8.027 0.183 -5.837 1.00 83.94 77 ALA A N 1
ATOM 523 C CA . ALA A 1 77 ? 6.925 -0.714 -5.504 1.00 83.94 77 ALA A CA 1
ATOM 524 C C . ALA A 1 77 ? 7.107 -1.359 -4.116 1.00 83.94 77 ALA A C 1
ATOM 526 O O . ALA A 1 77 ? 6.150 -1.415 -3.344 1.00 83.94 77 ALA A O 1
ATOM 527 N N . GLU A 1 78 ? 8.324 -1.773 -3.754 1.00 86.62 78 GLU A N 1
ATOM 528 C CA . GLU A 1 78 ? 8.643 -2.349 -2.440 1.00 86.62 78 GLU A CA 1
ATOM 529 C C . GLU A 1 78 ? 8.407 -1.362 -1.294 1.00 86.62 78 GLU A C 1
ATOM 531 O O . GLU A 1 78 ? 7.793 -1.719 -0.287 1.00 86.62 78 GLU A O 1
ATOM 536 N N . GLN A 1 79 ? 8.823 -0.103 -1.447 1.00 90.25 79 GLN A N 1
ATOM 537 C CA . GLN A 1 79 ? 8.570 0.927 -0.437 1.00 90.25 79 GLN A CA 1
ATOM 538 C C . GLN A 1 79 ? 7.064 1.152 -0.224 1.00 90.25 79 GLN A C 1
ATOM 540 O O . GLN A 1 79 ? 6.588 1.266 0.909 1.00 90.25 79 GLN A O 1
ATOM 545 N N . THR A 1 80 ? 6.301 1.160 -1.317 1.00 86.19 80 THR A N 1
ATOM 546 C CA . THR A 1 80 ? 4.839 1.295 -1.276 1.00 86.19 80 THR A CA 1
ATOM 547 C C . THR A 1 80 ? 4.191 0.070 -0.612 1.00 86.19 80 THR A C 1
ATOM 549 O O . THR A 1 80 ? 3.280 0.207 0.208 1.00 86.19 80 THR A O 1
ATOM 552 N N . LEU A 1 81 ? 4.700 -1.133 -0.892 1.00 88.75 81 LEU A N 1
ATOM 553 C CA . LEU A 1 81 ? 4.253 -2.381 -0.273 1.00 88.75 81 LEU A CA 1
ATOM 554 C C . LEU A 1 81 ? 4.508 -2.403 1.240 1.00 88.75 81 LEU A C 1
ATOM 556 O O . LEU A 1 81 ? 3.625 -2.801 1.998 1.00 88.75 81 LEU A O 1
ATOM 560 N N . GLN A 1 82 ? 5.670 -1.939 1.701 1.00 92.69 82 GLN A N 1
ATOM 561 C CA . GLN A 1 82 ? 5.985 -1.859 3.133 1.00 92.69 82 GLN A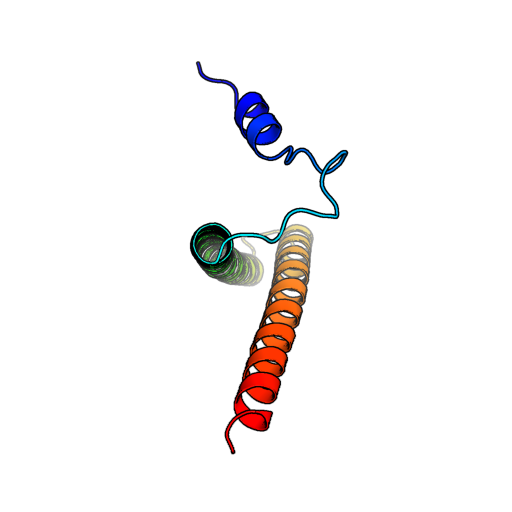 CA 1
ATOM 562 C C . GLN A 1 82 ? 4.992 -0.964 3.887 1.00 92.69 82 GLN A C 1
ATOM 564 O O . GLN A 1 82 ? 4.513 -1.333 4.962 1.00 92.69 82 GLN A O 1
ATOM 569 N N . ALA A 1 83 ? 4.620 0.179 3.302 1.00 88.38 83 ALA A N 1
ATOM 570 C CA . ALA A 1 83 ? 3.596 1.052 3.868 1.00 88.38 83 ALA A CA 1
ATOM 571 C C . ALA A 1 83 ? 2.217 0.367 3.914 1.00 88.38 83 ALA A C 1
ATOM 573 O O . ALA A 1 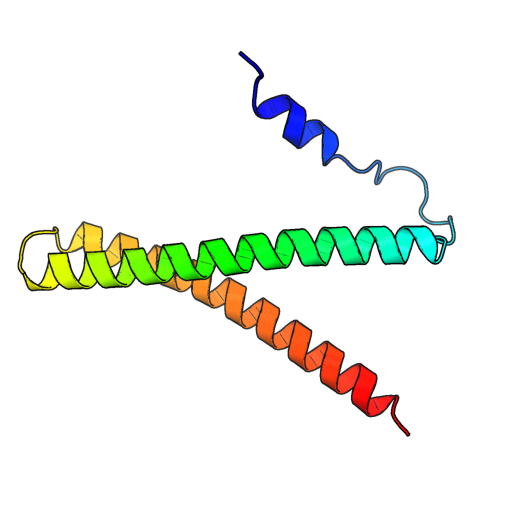83 ? 1.520 0.440 4.929 1.00 88.38 83 ALA A O 1
ATOM 574 N N . ALA A 1 84 ? 1.839 -0.353 2.853 1.00 87.50 84 ALA A N 1
ATOM 575 C CA . ALA A 1 84 ? 0.586 -1.105 2.806 1.00 87.50 84 ALA A CA 1
ATOM 576 C C . ALA A 1 84 ? 0.522 -2.210 3.880 1.00 87.50 84 ALA A C 1
ATOM 578 O O . ALA A 1 84 ? -0.511 -2.377 4.534 1.00 87.50 84 ALA A O 1
ATOM 579 N N . VAL A 1 85 ? 1.627 -2.924 4.120 1.00 92.38 85 VAL A N 1
ATOM 580 C CA . VAL A 1 85 ? 1.721 -3.948 5.177 1.00 92.38 85 VAL A CA 1
ATOM 581 C C . VAL A 1 85 ? 1.549 -3.329 6.567 1.00 92.38 85 VAL A C 1
ATOM 583 O O . VAL A 1 85 ? 0.773 -3.845 7.369 1.00 92.38 85 VAL A O 1
ATOM 586 N N . ALA A 1 86 ? 2.175 -2.180 6.837 1.00 91.75 86 ALA A N 1
ATOM 587 C CA . ALA A 1 86 ? 2.019 -1.489 8.119 1.00 91.75 86 ALA A CA 1
ATOM 588 C C . ALA A 1 86 ? 0.558 -1.073 8.390 1.00 91.75 86 ALA A C 1
ATOM 590 O O . ALA A 1 86 ? 0.054 -1.221 9.507 1.00 91.75 86 ALA A O 1
ATOM 591 N N . ILE A 1 87 ? -0.148 -0.596 7.357 1.00 87.38 87 ILE A N 1
ATOM 592 C CA . ILE A 1 87 ? -1.580 -0.271 7.438 1.00 87.38 87 ILE A CA 1
ATOM 593 C C . ILE A 1 87 ? -2.401 -1.538 7.701 1.00 87.38 87 ILE A C 1
ATOM 595 O O . ILE A 1 87 ? -3.262 -1.539 8.585 1.00 87.38 87 ILE A O 1
ATOM 599 N N . ARG A 1 88 ? -2.115 -2.632 6.985 1.00 88.94 88 ARG A N 1
ATOM 600 C CA . ARG A 1 88 ? -2.773 -3.931 7.183 1.00 88.94 88 ARG A CA 1
ATOM 601 C C . ARG A 1 88 ? -2.630 -4.407 8.626 1.00 88.94 88 ARG A C 1
ATOM 603 O O . ARG A 1 88 ? -3.621 -4.822 9.223 1.00 88.94 88 ARG A O 1
ATOM 610 N N . ASP A 1 89 ? -1.442 -4.304 9.212 1.00 93.19 89 ASP A N 1
ATOM 611 C CA . ASP A 1 89 ? -1.206 -4.736 10.592 1.00 93.19 89 ASP A CA 1
ATOM 612 C C . ASP A 1 89 ? -1.948 -3.869 11.616 1.00 93.19 89 ASP A C 1
ATOM 614 O O . ASP A 1 89 ? -2.460 -4.391 12.612 1.00 93.19 89 ASP A O 1
ATOM 618 N N . LYS A 1 90 ? -2.101 -2.563 11.359 1.00 89.88 90 LYS A N 1
ATOM 619 C CA . LYS A 1 90 ? -2.931 -1.680 12.192 1.00 89.88 90 LYS A CA 1
ATOM 620 C C . LYS A 1 90 ? -4.420 -1.989 12.090 1.00 89.88 90 LYS A C 1
ATOM 622 O O . LYS A 1 90 ? -5.079 -2.032 13.125 1.00 89.88 90 LYS A O 1
ATOM 627 N N . ILE A 1 91 ? -4.936 -2.258 10.892 1.00 87.62 91 ILE A N 1
ATOM 628 C CA . ILE A 1 91 ? -6.343 -2.640 10.700 1.00 87.62 91 ILE A CA 1
ATOM 629 C C . ILE A 1 91 ? -6.633 -3.972 11.398 1.00 87.62 91 ILE A C 1
ATOM 631 O O . ILE A 1 91 ? -7.635 -4.091 12.101 1.00 87.62 91 ILE A O 1
ATOM 635 N N . VAL A 1 92 ? -5.737 -4.957 11.268 1.00 93.94 92 VAL A N 1
ATOM 636 C CA . VAL A 1 92 ? -5.876 -6.244 11.966 1.00 93.94 92 VAL A CA 1
ATOM 637 C C . VAL A 1 92 ? -5.819 -6.052 13.479 1.00 93.94 92 VAL A C 1
ATOM 639 O O . VAL A 1 92 ? -6.639 -6.623 14.192 1.00 93.94 92 VAL A O 1
ATOM 642 N N . SER A 1 93 ? -4.896 -5.230 13.982 1.00 90.12 93 SER A N 1
ATOM 643 C CA . SER A 1 93 ? -4.798 -4.945 15.419 1.00 90.12 93 SER A CA 1
ATOM 644 C C . SER A 1 93 ? -6.071 -4.284 15.956 1.00 90.12 93 SER A C 1
ATOM 646 O O . SER A 1 93 ? -6.602 -4.747 16.961 1.00 90.12 93 SER A O 1
ATOM 648 N N . ALA A 1 94 ? -6.601 -3.275 15.257 1.00 87.50 94 ALA A N 1
ATOM 649 C CA . ALA A 1 94 ? -7.849 -2.603 15.622 1.00 87.50 94 ALA A CA 1
ATOM 650 C C . ALA A 1 94 ? -9.052 -3.562 15.581 1.00 87.50 94 ALA A C 1
ATOM 652 O O . ALA A 1 94 ? -9.890 -3.548 16.480 1.00 87.50 94 ALA A O 1
ATOM 653 N N . TYR A 1 95 ? -9.114 -4.453 14.586 1.00 88.75 95 TYR A N 1
ATOM 654 C CA . TYR A 1 95 ? -10.135 -5.500 14.527 1.00 88.75 95 TYR A CA 1
ATOM 655 C C . TYR A 1 95 ? -10.042 -6.457 15.724 1.00 88.75 95 TYR A C 1
ATOM 657 O O . TYR A 1 95 ? -11.051 -6.753 16.360 1.00 88.75 95 TYR A O 1
ATOM 665 N N . LEU A 1 96 ? -8.834 -6.913 16.073 1.00 90.50 96 LEU A N 1
ATOM 666 C CA . LEU A 1 96 ? -8.616 -7.787 17.230 1.00 90.50 96 LEU A CA 1
ATOM 667 C C . LEU A 1 96 ? -8.894 -7.089 18.568 1.00 90.50 96 LEU A C 1
ATOM 669 O O . LEU A 1 96 ? -9.240 -7.765 19.532 1.00 90.50 96 LEU A O 1
ATOM 673 N N . GLU A 1 97 ? -8.718 -5.773 18.659 1.00 86.12 97 GLU A N 1
ATOM 674 C CA . GLU A 1 97 ? -9.055 -4.969 19.839 1.00 86.12 97 GLU A CA 1
ATOM 675 C C . GLU A 1 97 ? -10.577 -4.856 20.017 1.00 86.12 97 GLU A C 1
ATOM 677 O O . GLU A 1 97 ? -11.098 -5.217 21.071 1.00 86.12 97 GLU A O 1
ATOM 682 N N . ILE A 1 98 ? -11.305 -4.492 18.955 1.00 81.56 98 ILE A N 1
ATOM 683 C CA . ILE A 1 98 ? -12.779 -4.455 18.943 1.00 81.56 98 ILE A CA 1
ATOM 684 C C . ILE A 1 98 ? -13.361 -5.846 19.224 1.00 81.56 98 ILE A C 1
ATOM 686 O O . ILE A 1 98 ? -14.304 -5.994 20.004 1.00 81.56 98 ILE A O 1
ATOM 690 N N . SER A 1 99 ? -12.780 -6.885 18.620 1.00 82.56 99 SER A N 1
ATOM 691 C CA . SER A 1 99 ? -13.212 -8.266 18.831 1.00 82.56 99 SER A CA 1
ATOM 692 C C . SER A 1 99 ? -12.964 -8.740 20.262 1.00 82.56 99 SER A C 1
ATOM 694 O O . SER A 1 99 ? -13.742 -9.547 20.754 1.00 82.56 99 SER A O 1
ATOM 696 N N . ARG A 1 100 ? -11.914 -8.254 20.938 1.00 80.19 100 ARG A N 1
ATOM 697 C CA . ARG A 1 100 ? -11.658 -8.551 22.358 1.00 80.19 100 ARG A CA 1
ATOM 698 C C . ARG A 1 100 ? -12.573 -7.788 23.308 1.00 80.19 100 ARG A C 1
ATOM 700 O O . ARG A 1 100 ? -12.751 -8.235 24.432 1.00 80.19 100 ARG A O 1
ATOM 707 N N . MET A 1 101 ? -13.145 -6.671 22.864 1.00 76.19 101 MET A N 1
ATOM 708 C CA . MET A 1 101 ? -14.211 -5.970 23.581 1.00 76.19 101 MET A CA 1
ATOM 709 C C . MET A 1 101 ? -15.592 -6.601 23.330 1.00 76.19 101 MET A C 1
ATOM 711 O O . MET A 1 101 ? -16.522 -6.368 24.093 1.00 76.19 101 MET A O 1
ATOM 715 N N . SER A 1 102 ? -15.730 -7.404 22.269 1.00 52.41 102 SER A N 1
ATOM 716 C CA . SER A 1 102 ? -16.965 -8.111 21.913 1.00 52.41 102 SER A CA 1
ATOM 717 C C . SER A 1 102 ? -17.058 -9.476 22.606 1.00 52.41 102 SER A C 1
ATOM 719 O O . SER A 1 102 ? -17.058 -10.511 21.943 1.00 52.41 102 SER A O 1
ATOM 721 N N . ILE A 1 103 ? -17.089 -9.456 23.941 1.00 53.84 103 ILE A N 1
ATOM 722 C CA . ILE A 1 103 ? -18.047 -10.130 24.844 1.00 53.84 103 ILE A CA 1
ATOM 723 C C . ILE A 1 103 ? -17.746 -9.695 26.284 1.00 53.84 103 ILE A C 1
ATOM 725 O O . ILE A 1 103 ? -16.547 -9.597 26.632 1.00 53.84 103 ILE A O 1
#

Mean predicted aligned error: 13.86 Å

Solvent-accessible surface area (backbone atoms only — not comparable to full-atom values): 6040 Å² total; per-residue (Å²): 137,86,67,79,67,65,62,57,61,74,66,62,68,82,84,80,82,65,98,77,64,81,73,48,74,67,55,53,50,53,50,50,53,52,49,52,54,53,50,50,53,51,52,53,49,50,54,50,48,49,54,50,36,54,53,41,50,52,33,32,78,75,67,75,38,54,76,65,58,37,50,53,40,49,54,53,44,50,56,53,49,54,54,51,50,56,52,51,54,50,54,52,49,52,50,54,50,56,52,64,66,69,114

Organism: NCBI:txid1982044

Foldseek 3Di:
DDDPVVVVVVVPDVPPDPPPDDQPPVNVVVVVVVVVVVVVVLVVVLVVLVVVLVVQVVCVVVVNDDPVSNVVSVVVNVVSVVVVVVVVVVVVVVVVVVVVVVD